Protein AF-A0A820P448-F1 (afdb_monomer_lite)

pLDDT: mean 75.13, std 15.79, range [39.03, 91.38]

Secondary structure (DSSP, 8-state):
----HHHHHHHHHHHHHHHHH-TT-HHHHHHHHHHHHHTT-HHHHHHHHHHHHHH---HHHHHHHHHHHHHHHHHHHHHHHHHS--SS-----PSPPTTSS---

Radius of gyration: 21.07 Å; chains: 1; bounding box: 39×38×68 Å

Sequence (104 aa):
MSSNPSNNDEAEKLYIEALEIDPSNETVLTMFAIFKCNQNQFEEAANLYERAIQCTRGEEKLLQYAALLYAIRAQGRAIKRLNLNFPGGFPQAGPLPNWMGGMG

Structure (mmCIF, N/CA/C/O backbone):
data_AF-A0A820P448-F1
#
_entry.id   AF-A0A820P448-F1
#
loop_
_atom_site.group_PDB
_atom_site.id
_atom_site.type_symbol
_atom_site.label_atom_id
_atom_site.label_alt_id
_atom_site.label_comp_id
_atom_site.label_asym_id
_atom_site.label_entity_id
_atom_site.label_seq_id
_atom_site.pdbx_PDB_ins_code
_atom_site.Cartn_x
_atom_site.Cartn_y
_atom_site.Cartn_z
_atom_site.occupancy
_atom_site.B_iso_or_equiv
_atom_site.auth_seq_id
_atom_site.auth_comp_id
_atom_site.auth_asym_id
_atom_site.auth_atom_id
_atom_site.pdbx_PDB_model_num
ATOM 1 N N . MET A 1 1 ? 1.599 23.260 9.535 1.00 39.03 1 MET A N 1
ATOM 2 C CA . MET A 1 1 ? 1.860 23.074 8.094 1.00 39.03 1 MET A CA 1
ATOM 3 C C . MET A 1 1 ? 0.646 22.376 7.525 1.00 39.03 1 MET A C 1
ATOM 5 O O . MET A 1 1 ? 0.405 21.231 7.873 1.00 39.03 1 MET A O 1
ATOM 9 N N . SER A 1 2 ? -0.188 23.118 6.805 1.00 41.88 2 SER A N 1
ATOM 10 C CA . SER A 1 2 ? -1.450 22.627 6.258 1.00 41.88 2 SER A CA 1
ATOM 11 C C . SER A 1 2 ? -1.153 21.549 5.220 1.00 41.88 2 SER A C 1
ATOM 13 O O . SER A 1 2 ? -0.538 21.850 4.199 1.00 41.88 2 SER A O 1
ATOM 15 N N . SER A 1 3 ? -1.535 20.300 5.491 1.00 46.47 3 SER A N 1
ATOM 16 C CA . SER A 1 3 ? -1.569 19.247 4.477 1.00 46.47 3 SER A CA 1
ATOM 17 C C . SER A 1 3 ? -2.501 19.725 3.373 1.00 46.47 3 SER A C 1
ATOM 19 O O . SER A 1 3 ? -3.707 19.808 3.583 1.00 46.47 3 SER A O 1
ATOM 21 N N . ASN A 1 4 ? -1.937 20.153 2.248 1.00 46.59 4 ASN A N 1
ATOM 22 C CA . ASN A 1 4 ? -2.718 20.631 1.122 1.00 46.59 4 ASN A CA 1
ATOM 23 C C . ASN A 1 4 ? -3.277 19.386 0.412 1.00 46.59 4 ASN A C 1
ATOM 25 O O . ASN A 1 4 ? -2.478 18.649 -0.170 1.00 46.59 4 ASN A O 1
ATOM 29 N N . PRO A 1 5 ? -4.592 19.101 0.479 1.00 53.31 5 PRO A N 1
ATOM 30 C CA . PRO A 1 5 ? -5.162 17.880 -0.098 1.00 53.31 5 PRO A CA 1
ATOM 31 C C . PRO A 1 5 ? -4.855 17.757 -1.599 1.00 53.31 5 PRO A C 1
ATOM 33 O O . PRO A 1 5 ? -4.616 16.661 -2.086 1.00 53.31 5 PRO A O 1
ATOM 36 N N . SER A 1 6 ? -4.705 18.890 -2.295 1.00 57.84 6 SER A N 1
ATOM 37 C CA . SER A 1 6 ? -4.399 18.957 -3.728 1.00 57.84 6 SER A CA 1
ATOM 38 C C . SER A 1 6 ? -3.144 18.195 -4.166 1.00 57.84 6 SER A C 1
ATOM 40 O O . SER A 1 6 ? -3.144 17.641 -5.258 1.00 57.84 6 SER A O 1
ATOM 42 N N . ASN A 1 7 ? -2.094 18.128 -3.340 1.00 61.78 7 ASN A N 1
ATOM 43 C CA . ASN A 1 7 ? -0.854 17.444 -3.734 1.00 61.78 7 ASN A CA 1
ATOM 44 C C . ASN A 1 7 ? -0.946 15.922 -3.554 1.00 61.78 7 ASN A C 1
ATOM 46 O O . ASN A 1 7 ? -0.211 15.181 -4.207 1.00 61.78 7 ASN A O 1
ATOM 50 N N . ASN A 1 8 ? -1.828 15.448 -2.666 1.00 68.44 8 ASN A N 1
ATOM 51 C CA . ASN A 1 8 ? -1.977 14.019 -2.416 1.00 68.44 8 ASN A CA 1
ATOM 52 C C . ASN A 1 8 ? -2.749 13.337 -3.552 1.00 68.44 8 ASN A C 1
ATOM 54 O O . ASN A 1 8 ? -2.340 12.274 -4.016 1.00 68.44 8 ASN A O 1
ATOM 58 N N . ASP A 1 9 ? -3.815 13.978 -4.036 1.00 74.12 9 ASP A N 1
ATOM 59 C CA . ASP A 1 9 ? -4.603 13.488 -5.171 1.00 74.12 9 ASP A CA 1
ATOM 60 C C . ASP A 1 9 ? -3.787 13.434 -6.473 1.00 74.12 9 ASP A C 1
ATOM 62 O O . ASP A 1 9 ? -3.960 12.533 -7.293 1.00 74.12 9 ASP A O 1
ATOM 66 N N . GLU A 1 10 ? -2.877 14.388 -6.679 1.00 81.19 10 GLU A N 1
ATOM 67 C CA . GLU A 1 10 ? -2.030 14.433 -7.875 1.00 81.19 10 GLU A CA 1
ATOM 68 C C . GLU A 1 10 ? -0.966 13.325 -7.860 1.00 81.19 10 GLU A C 1
ATOM 70 O O . GLU A 1 10 ? -0.773 12.634 -8.861 1.00 81.19 10 GLU A O 1
ATOM 75 N N . ALA A 1 11 ? -0.346 13.073 -6.702 1.00 83.00 11 ALA A N 1
ATOM 76 C CA . ALA A 1 11 ? 0.585 11.959 -6.531 1.00 83.00 11 ALA A CA 1
ATOM 77 C C . ALA A 1 11 ? -0.099 10.598 -6.738 1.00 83.00 11 ALA A C 1
ATOM 79 O O . ALA A 1 11 ? 0.467 9.713 -7.377 1.00 83.00 11 ALA A O 1
ATOM 80 N N . GLU A 1 12 ? -1.326 10.430 -6.240 1.00 84.19 12 GLU A N 1
ATOM 81 C CA . GLU A 1 12 ? -2.106 9.210 -6.445 1.00 84.19 12 GLU A CA 1
ATOM 82 C C . GLU A 1 12 ? -2.392 8.942 -7.926 1.00 84.19 12 GLU A C 1
ATOM 84 O O . GLU A 1 12 ? -2.189 7.820 -8.392 1.00 84.19 12 GLU A O 1
ATOM 89 N N . LYS A 1 13 ? -2.777 9.972 -8.688 1.00 87.56 13 LYS A N 1
ATOM 90 C CA . LYS A 1 13 ? -2.985 9.848 -10.139 1.00 87.56 13 LYS A CA 1
ATOM 91 C C . LYS A 1 13 ? -1.727 9.395 -10.871 1.00 87.56 13 LYS A C 1
ATOM 93 O O . LYS A 1 13 ? -1.815 8.487 -11.689 1.00 87.56 13 LYS A O 1
ATOM 98 N N . LEU A 1 14 ? -0.564 9.955 -10.533 1.00 88.38 14 LEU A N 1
ATOM 99 C CA . LEU A 1 14 ? 0.709 9.559 -11.147 1.00 88.38 14 LEU A CA 1
ATOM 100 C C . LEU A 1 14 ? 1.039 8.080 -10.896 1.00 88.38 14 LEU A C 1
ATOM 102 O O . LEU A 1 14 ? 1.511 7.392 -11.800 1.00 88.38 14 LEU A O 1
ATOM 106 N N . TYR A 1 15 ? 0.770 7.569 -9.689 1.00 89.69 15 TYR A N 1
ATOM 107 C CA . TYR A 1 15 ? 0.949 6.144 -9.399 1.00 89.69 15 TYR A CA 1
ATOM 108 C C . TYR A 1 15 ? -0.043 5.268 -10.168 1.00 89.69 15 TYR A C 1
ATOM 110 O O . TYR A 1 15 ? 0.341 4.202 -10.644 1.00 89.69 15 TYR A O 1
ATOM 118 N N . ILE A 1 16 ? -1.297 5.705 -10.308 1.00 88.62 16 ILE A N 1
ATOM 119 C CA . ILE A 1 16 ? -2.313 4.975 -11.074 1.00 88.62 16 ILE A CA 1
ATOM 120 C C . ILE A 1 16 ? -1.924 4.910 -12.554 1.00 88.62 16 ILE A C 1
ATOM 122 O O . ILE A 1 16 ? -1.880 3.811 -13.094 1.00 88.62 16 ILE A O 1
ATOM 126 N N . GLU A 1 17 ? -1.557 6.031 -13.181 1.00 90.81 17 GLU A N 1
ATOM 127 C CA . GLU A 1 17 ? -1.095 6.062 -14.579 1.00 90.81 17 GLU A CA 1
ATOM 128 C C . GLU A 1 17 ? 0.132 5.161 -14.789 1.00 90.81 17 GLU A C 1
ATOM 130 O O . GLU A 1 17 ? 0.207 4.402 -15.756 1.00 90.81 17 GLU A O 1
ATOM 135 N N . ALA A 1 18 ? 1.084 5.169 -13.850 1.00 90.12 18 ALA A N 1
ATOM 136 C CA . ALA A 1 18 ? 2.241 4.279 -13.912 1.00 90.12 18 ALA A CA 1
ATOM 137 C C . ALA A 1 18 ? 1.843 2.790 -13.842 1.00 90.12 18 ALA A C 1
ATOM 139 O O . ALA A 1 18 ? 2.435 1.965 -14.539 1.00 90.12 18 ALA A O 1
ATOM 14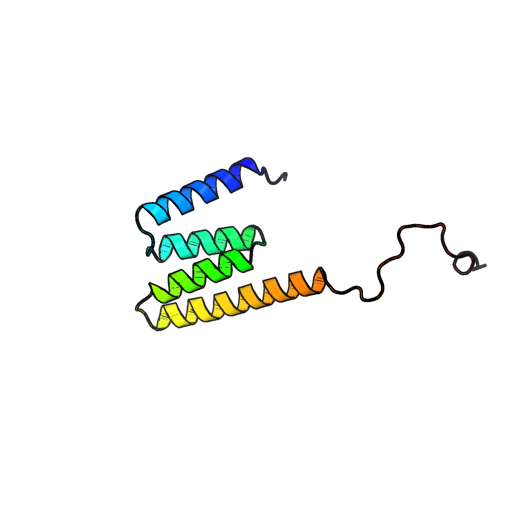0 N N . LEU A 1 19 ? 0.825 2.447 -13.044 1.00 87.62 19 LEU A N 1
ATOM 141 C CA . LEU A 1 19 ? 0.267 1.093 -12.973 1.00 87.62 19 LEU A CA 1
ATOM 142 C C . LEU A 1 19 ? -0.615 0.734 -14.177 1.00 87.62 19 LEU A C 1
ATOM 144 O O . LEU A 1 19 ? -0.789 -0.450 -14.453 1.00 87.62 19 LEU A O 1
ATOM 148 N N . GLU A 1 20 ? -1.172 1.706 -14.899 1.00 90.00 20 GLU A N 1
ATOM 149 C CA . GLU A 1 20 ? -1.852 1.456 -16.177 1.00 90.00 20 GLU A CA 1
ATOM 150 C C . GLU A 1 20 ? -0.853 1.085 -17.278 1.00 90.00 20 GLU A C 1
ATOM 152 O O . GLU A 1 20 ? -1.148 0.230 -18.113 1.00 90.00 20 GLU A O 1
ATOM 157 N N . ILE A 1 21 ? 0.342 1.685 -17.253 1.00 90.44 21 ILE A N 1
ATOM 158 C CA . ILE A 1 21 ? 1.433 1.357 -18.180 1.00 90.44 21 ILE A CA 1
ATOM 159 C C . ILE A 1 21 ? 2.047 -0.004 -17.833 1.00 90.44 21 ILE A C 1
ATOM 161 O O . ILE A 1 21 ? 2.223 -0.843 -18.717 1.00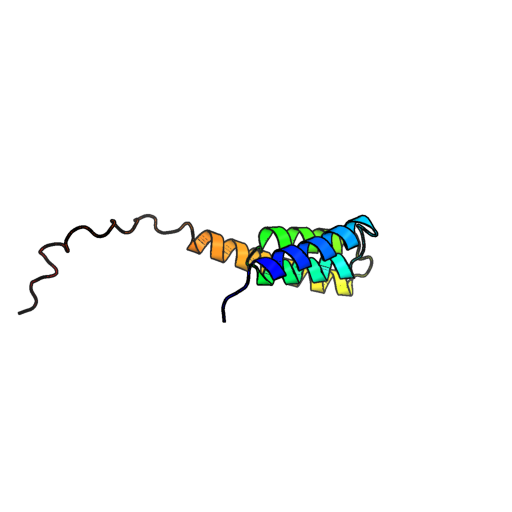 90.44 21 ILE A O 1
ATOM 165 N N . ASP A 1 22 ? 2.375 -0.232 -16.557 1.00 86.75 22 ASP A N 1
ATOM 166 C CA . ASP A 1 22 ? 2.900 -1.509 -16.072 1.00 86.75 22 ASP A CA 1
ATOM 167 C C . ASP A 1 22 ? 2.227 -1.928 -14.750 1.00 86.75 22 ASP A C 1
ATOM 169 O O . ASP A 1 22 ? 2.673 -1.556 -13.656 1.00 86.75 22 ASP A O 1
ATOM 173 N N . PRO A 1 23 ? 1.176 -2.766 -14.820 1.00 84.12 23 PRO A N 1
ATOM 174 C CA . PRO A 1 23 ? 0.398 -3.163 -13.648 1.00 84.12 23 PRO A CA 1
ATOM 175 C C . PRO A 1 23 ? 1.133 -4.126 -12.713 1.00 84.12 23 PRO A C 1
ATOM 177 O O . PRO A 1 23 ? 0.609 -4.434 -11.635 1.00 84.12 23 PRO A O 1
ATOM 180 N N . SER A 1 24 ? 2.299 -4.630 -13.130 1.00 85.31 24 SER A N 1
ATOM 181 C CA . SER A 1 24 ? 3.128 -5.578 -12.377 1.00 85.31 24 SER A CA 1
ATOM 182 C C . SER A 1 24 ? 4.449 -4.964 -11.913 1.00 85.31 24 SER A C 1
ATOM 184 O O . SER A 1 24 ? 5.308 -5.676 -11.387 1.00 85.31 24 SER A O 1
ATOM 186 N N . ASN A 1 25 ? 4.623 -3.649 -12.077 1.00 87.38 25 ASN A N 1
ATOM 187 C CA . ASN A 1 25 ? 5.840 -2.975 -11.661 1.00 87.38 25 ASN A CA 1
ATOM 188 C C . ASN A 1 25 ? 5.956 -2.953 -10.129 1.00 87.38 25 ASN A C 1
ATOM 190 O O . ASN A 1 25 ? 5.311 -2.157 -9.442 1.00 87.38 25 ASN A O 1
ATOM 194 N N . GLU A 1 26 ? 6.819 -3.819 -9.595 1.00 86.94 26 GLU A N 1
ATOM 195 C CA . GLU A 1 26 ? 7.117 -3.939 -8.162 1.00 86.94 26 GLU A CA 1
ATOM 196 C C . GLU A 1 26 ? 7.444 -2.584 -7.523 1.00 86.94 26 GLU A C 1
ATOM 198 O O . GLU A 1 26 ? 6.973 -2.279 -6.425 1.00 86.94 26 GLU A O 1
ATOM 203 N N . THR A 1 27 ? 8.244 -1.761 -8.205 1.00 87.88 27 THR A N 1
ATOM 204 C CA . THR A 1 27 ? 8.705 -0.478 -7.667 1.00 87.88 27 THR A CA 1
ATOM 205 C C . THR A 1 27 ? 7.540 0.493 -7.521 1.00 87.88 27 THR A C 1
ATOM 207 O O . THR A 1 27 ? 7.370 1.080 -6.454 1.00 87.88 27 THR A O 1
ATOM 210 N N . VAL A 1 28 ? 6.691 0.606 -8.545 1.00 90.62 28 VAL A N 1
ATOM 211 C CA . VAL A 1 28 ? 5.513 1.486 -8.513 1.00 90.62 28 VAL A CA 1
ATOM 212 C C . VAL A 1 28 ? 4.517 1.018 -7.449 1.00 90.62 28 VAL A C 1
ATOM 214 O O . VAL A 1 28 ? 4.067 1.830 -6.644 1.00 90.62 28 VAL A O 1
ATOM 217 N N . LEU A 1 29 ? 4.231 -0.290 -7.382 1.00 90.56 29 LEU A N 1
ATOM 218 C CA . LEU A 1 29 ? 3.338 -0.870 -6.370 1.00 90.56 29 LEU A CA 1
ATOM 219 C C . LEU A 1 29 ? 3.829 -0.581 -4.945 1.00 90.56 29 LEU A C 1
ATOM 221 O O . LEU A 1 29 ? 3.045 -0.181 -4.086 1.00 90.56 29 LEU A O 1
ATOM 225 N N . THR A 1 30 ? 5.133 -0.734 -4.709 1.00 89.50 30 THR A N 1
ATOM 226 C CA . THR A 1 30 ? 5.758 -0.492 -3.404 1.00 89.50 30 THR A CA 1
ATOM 227 C C . THR A 1 30 ? 5.725 0.988 -3.031 1.00 89.50 30 THR A C 1
ATOM 229 O O . THR A 1 30 ? 5.301 1.338 -1.931 1.00 89.50 30 THR A O 1
ATOM 232 N N . MET A 1 31 ? 6.112 1.882 -3.946 1.00 90.06 31 MET A N 1
ATOM 233 C CA . MET A 1 31 ? 6.089 3.327 -3.694 1.00 90.06 31 MET A CA 1
ATOM 234 C C . MET A 1 31 ? 4.667 3.833 -3.438 1.00 90.06 31 MET A C 1
ATOM 236 O O . MET A 1 31 ? 4.449 4.611 -2.505 1.00 90.06 31 MET A O 1
ATOM 240 N N . PHE A 1 32 ? 3.686 3.332 -4.193 1.00 91.38 32 PHE A N 1
ATOM 241 C CA . PHE A 1 32 ? 2.289 3.684 -3.982 1.00 91.38 32 PHE A CA 1
ATOM 242 C C . PHE A 1 32 ? 1.773 3.174 -2.628 1.00 91.38 32 PHE A C 1
ATOM 244 O O . PHE A 1 32 ? 1.076 3.894 -1.913 1.00 91.38 32 PHE A O 1
ATOM 251 N N . ALA A 1 33 ? 2.183 1.974 -2.212 1.00 90.31 33 ALA A N 1
ATOM 252 C CA . ALA A 1 33 ? 1.828 1.433 -0.906 1.00 90.31 33 ALA A CA 1
ATOM 253 C C . ALA A 1 33 ? 2.403 2.266 0.254 1.00 90.31 33 ALA A C 1
ATOM 255 O O . ALA A 1 33 ? 1.692 2.543 1.220 1.00 90.31 33 ALA A O 1
ATOM 256 N N . ILE A 1 34 ? 3.658 2.725 0.153 1.00 89.19 34 ILE A N 1
ATOM 257 C CA . ILE A 1 34 ? 4.266 3.648 1.134 1.00 89.19 34 ILE A CA 1
ATOM 258 C C . ILE A 1 34 ? 3.475 4.956 1.193 1.00 89.19 34 ILE A C 1
ATOM 260 O O . ILE A 1 34 ? 3.164 5.451 2.278 1.00 89.19 34 ILE A O 1
ATOM 264 N N . PHE A 1 35 ? 3.117 5.503 0.033 1.00 88.94 35 PHE A N 1
ATOM 265 C CA . PHE A 1 35 ? 2.322 6.720 -0.044 1.00 88.94 35 PHE A CA 1
ATOM 266 C C . PHE A 1 35 ? 0.962 6.554 0.654 1.00 88.94 35 PHE A C 1
ATOM 268 O O . PHE A 1 35 ? 0.585 7.396 1.469 1.00 88.94 35 PHE A O 1
ATOM 275 N N . LYS A 1 36 ? 0.273 5.426 0.442 1.00 88.81 36 LYS A N 1
ATOM 276 C CA . LYS A 1 36 ? -0.981 5.087 1.135 1.00 88.81 36 LYS A CA 1
ATOM 277 C C . LYS A 1 36 ? -0.802 4.885 2.642 1.00 88.81 36 LYS A C 1
ATOM 279 O O . LYS A 1 36 ? -1.641 5.342 3.419 1.00 88.81 36 LYS A O 1
ATOM 284 N N . CYS A 1 37 ? 0.310 4.296 3.086 1.00 85.81 37 CYS A N 1
ATOM 285 C CA . CYS A 1 37 ? 0.653 4.228 4.511 1.00 85.81 37 CYS A CA 1
ATOM 286 C C . CYS A 1 37 ? 0.778 5.618 5.144 1.00 85.81 37 CYS A C 1
ATOM 288 O O . CYS A 1 37 ? 0.243 5.837 6.229 1.00 85.81 37 CYS A O 1
ATOM 290 N N . ASN A 1 38 ? 1.419 6.568 4.459 1.00 85.44 38 ASN A N 1
ATOM 291 C CA . ASN A 1 38 ? 1.548 7.946 4.945 1.00 85.44 38 ASN A CA 1
ATOM 292 C C . ASN A 1 38 ? 0.191 8.666 5.038 1.00 85.44 38 ASN A C 1
ATOM 294 O O . ASN A 1 38 ? 0.034 9.579 5.846 1.00 85.44 38 ASN A O 1
ATOM 298 N N . GLN A 1 39 ? -0.798 8.236 4.251 1.00 83.38 39 GLN A N 1
ATOM 299 C CA . GLN A 1 39 ? -2.178 8.724 4.310 1.00 83.38 39 GLN A CA 1
ATOM 300 C C . GLN A 1 39 ? -3.047 8.005 5.355 1.00 83.38 39 GLN A C 1
ATOM 302 O O . GLN A 1 39 ? -4.254 8.226 5.410 1.00 83.38 39 GLN A O 1
ATOM 307 N N . ASN A 1 40 ? -2.464 7.140 6.191 1.00 82.75 40 ASN A N 1
ATOM 308 C CA . ASN A 1 40 ? -3.186 6.253 7.108 1.00 82.75 40 ASN A CA 1
ATOM 309 C C . ASN A 1 40 ? -4.162 5.275 6.414 1.00 82.75 40 ASN A C 1
ATOM 311 O O . ASN A 1 40 ? -5.020 4.679 7.070 1.00 82.75 40 ASN A O 1
ATOM 315 N N . GLN A 1 41 ? -4.019 5.053 5.103 1.00 85.94 41 GLN A N 1
ATOM 316 C CA . GLN A 1 41 ? -4.809 4.097 4.320 1.00 85.94 41 GLN A CA 1
ATOM 317 C C . GLN A 1 41 ? -4.143 2.713 4.338 1.00 85.94 41 GLN A C 1
ATOM 319 O O . GLN A 1 41 ? -3.699 2.182 3.320 1.00 85.94 41 GLN A O 1
ATOM 324 N N . PHE A 1 42 ? -4.043 2.117 5.529 1.00 85.69 42 PHE A N 1
ATOM 325 C CA . PHE A 1 42 ? -3.311 0.860 5.738 1.00 85.69 42 PHE A CA 1
ATOM 326 C C . PHE A 1 42 ? -3.927 -0.344 5.009 1.00 85.69 42 PHE A C 1
ATOM 328 O O . PHE A 1 42 ? -3.196 -1.249 4.616 1.00 85.69 42 PHE A O 1
ATOM 335 N N . GLU A 1 43 ? -5.250 -0.375 4.815 1.00 85.62 43 GLU A N 1
ATOM 336 C CA . GLU A 1 43 ? -5.914 -1.457 4.069 1.00 85.62 43 GLU A CA 1
ATOM 337 C C . GLU A 1 43 ? -5.556 -1.411 2.572 1.00 85.62 43 GLU A C 1
ATOM 339 O O . GLU A 1 43 ? -5.206 -2.437 1.989 1.00 85.62 43 GLU A O 1
ATOM 344 N N . GLU A 1 44 ? -5.551 -0.221 1.965 1.00 87.12 44 GLU A N 1
ATOM 345 C CA . GLU A 1 44 ? -5.147 -0.033 0.565 1.00 87.12 44 GLU A CA 1
ATOM 346 C C . GLU A 1 44 ? -3.654 -0.314 0.367 1.00 87.12 44 GLU A C 1
ATOM 348 O O . GLU A 1 44 ? -3.274 -1.029 -0.562 1.00 87.12 44 GLU A O 1
ATOM 353 N N . ALA A 1 45 ? -2.806 0.172 1.280 1.00 89.38 45 ALA A N 1
ATOM 354 C CA . ALA A 1 45 ? -1.374 -0.112 1.258 1.00 89.38 45 ALA A CA 1
ATOM 355 C C . ALA A 1 45 ? -1.084 -1.620 1.339 1.00 89.38 45 ALA A C 1
ATOM 357 O O . ALA A 1 45 ? -0.232 -2.129 0.612 1.00 89.38 45 ALA A O 1
ATOM 358 N N . ALA A 1 46 ? -1.814 -2.352 2.187 1.00 88.88 46 ALA A N 1
ATOM 359 C CA . ALA A 1 46 ? -1.674 -3.799 2.307 1.00 88.88 46 ALA A CA 1
ATOM 360 C C . ALA A 1 46 ? -1.982 -4.523 0.983 1.00 88.88 46 ALA A C 1
ATOM 362 O O . ALA A 1 46 ? -1.194 -5.366 0.557 1.00 88.88 46 ALA A O 1
ATOM 363 N N . ASN A 1 47 ? -3.065 -4.146 0.294 1.00 90.00 47 ASN A N 1
ATOM 364 C CA . ASN A 1 47 ? -3.413 -4.723 -1.009 1.00 90.00 47 ASN A CA 1
ATOM 365 C C . ASN A 1 47 ? -2.330 -4.470 -2.072 1.00 90.00 47 ASN A C 1
ATOM 367 O O . ASN A 1 47 ? -2.019 -5.356 -2.871 1.00 90.00 47 ASN A O 1
ATOM 371 N N . LEU A 1 48 ? -1.743 -3.270 -2.089 1.00 90.62 48 LEU A N 1
ATOM 372 C CA . LEU A 1 48 ? -0.663 -2.924 -3.017 1.00 90.62 48 LEU A CA 1
ATOM 373 C C . LEU A 1 48 ? 0.598 -3.763 -2.756 1.00 90.62 48 LEU A C 1
ATOM 375 O O . LEU A 1 48 ? 1.182 -4.292 -3.703 1.00 90.62 48 LEU A O 1
ATOM 379 N N . TYR A 1 49 ? 0.964 -3.970 -1.487 1.00 88.56 49 TYR A N 1
ATOM 380 C CA . TYR A 1 49 ? 2.063 -4.868 -1.117 1.00 88.56 49 TYR A CA 1
ATOM 381 C C . TYR A 1 49 ? 1.791 -6.327 -1.489 1.00 88.56 49 TYR A C 1
ATOM 383 O O . TYR A 1 49 ? 2.700 -7.008 -1.956 1.00 88.56 49 TYR A O 1
ATOM 391 N N . GLU A 1 50 ? 0.558 -6.817 -1.346 1.00 88.06 50 GLU A N 1
ATOM 392 C CA . GLU A 1 50 ? 0.203 -8.173 -1.787 1.00 88.06 50 GLU A CA 1
ATOM 393 C C . GLU A 1 50 ? 0.395 -8.353 -3.295 1.00 88.06 50 GLU A C 1
ATOM 395 O O . GLU A 1 50 ? 0.959 -9.359 -3.727 1.00 88.06 50 GLU A O 1
ATOM 400 N N . ARG A 1 51 ? 0.007 -7.358 -4.102 1.00 88.44 51 ARG A N 1
ATOM 401 C CA . ARG A 1 51 ? 0.270 -7.372 -5.548 1.00 88.44 51 ARG A CA 1
ATOM 402 C C . ARG A 1 51 ? 1.767 -7.318 -5.856 1.00 88.44 51 ARG A C 1
ATOM 404 O O . ARG A 1 51 ? 2.226 -8.057 -6.725 1.00 88.44 51 ARG A O 1
ATOM 411 N N . ALA A 1 52 ? 2.533 -6.502 -5.129 1.00 87.81 52 ALA A N 1
ATOM 412 C CA . ALA A 1 52 ? 3.986 -6.431 -5.292 1.00 87.81 52 ALA A CA 1
ATOM 413 C C . ALA A 1 52 ? 4.649 -7.786 -4.993 1.00 87.81 52 ALA A C 1
ATOM 415 O O . ALA A 1 52 ? 5.510 -8.230 -5.752 1.00 87.81 52 ALA A O 1
ATOM 416 N N . ILE A 1 53 ? 4.197 -8.487 -3.947 1.00 86.50 53 ILE A N 1
ATOM 417 C CA . ILE A 1 53 ? 4.666 -9.834 -3.592 1.00 86.50 53 ILE A CA 1
ATOM 418 C C . ILE A 1 53 ? 4.356 -10.839 -4.707 1.00 86.50 53 ILE A C 1
ATOM 420 O O . ILE A 1 53 ? 5.229 -11.624 -5.059 1.00 86.50 53 ILE A O 1
ATOM 424 N N . GLN A 1 54 ? 3.157 -10.796 -5.297 1.00 85.06 54 GLN A N 1
ATOM 425 C CA . GLN A 1 54 ? 2.786 -11.693 -6.403 1.00 85.06 54 GLN A CA 1
ATOM 426 C C . GLN A 1 54 ? 3.647 -11.486 -7.657 1.00 85.06 54 GLN A C 1
ATOM 428 O O . GLN A 1 54 ? 3.913 -12.442 -8.384 1.00 85.06 54 GLN A O 1
ATOM 433 N N . CYS A 1 55 ? 4.095 -10.254 -7.904 1.00 82.50 55 CYS A N 1
ATOM 434 C CA . CYS A 1 55 ? 4.974 -9.931 -9.031 1.00 82.50 55 CYS A CA 1
ATOM 435 C C . CYS A 1 55 ? 6.455 -10.211 -8.716 1.00 82.50 55 CYS A C 1
ATOM 437 O O . CYS A 1 55 ? 7.267 -10.413 -9.621 1.00 82.50 55 CYS A O 1
ATOM 439 N N . THR A 1 56 ? 6.818 -10.245 -7.432 1.00 78.25 56 THR A N 1
ATOM 440 C CA . THR A 1 56 ? 8.191 -10.464 -6.977 1.00 78.25 56 THR A CA 1
ATOM 441 C C . THR A 1 56 ? 8.554 -11.942 -7.060 1.00 78.25 56 THR A C 1
ATOM 443 O O . THR A 1 56 ? 8.005 -12.785 -6.360 1.00 78.25 56 THR A O 1
ATOM 446 N N . ARG A 1 57 ? 9.556 -12.262 -7.881 1.00 70.62 57 ARG A N 1
ATOM 447 C CA . ARG A 1 57 ? 10.075 -13.632 -8.047 1.00 70.62 57 ARG A CA 1
ATOM 448 C C . ARG A 1 57 ? 11.255 -13.976 -7.125 1.00 70.62 57 ARG A C 1
ATOM 450 O O . ARG A 1 57 ? 11.802 -15.068 -7.232 1.00 70.62 57 ARG A O 1
ATOM 457 N N . GLY A 1 58 ? 11.668 -13.046 -6.259 1.00 77.06 58 GLY A N 1
ATOM 458 C CA . GLY A 1 58 ? 12.819 -13.187 -5.361 1.00 77.06 58 GLY A CA 1
ATOM 459 C C . GLY A 1 58 ? 12.415 -13.457 -3.911 1.00 77.06 58 GLY A C 1
ATOM 460 O O . GLY A 1 58 ? 11.706 -12.656 -3.306 1.00 77.06 58 GLY A O 1
ATOM 461 N N . GLU A 1 59 ? 12.916 -14.555 -3.345 1.00 73.56 59 GLU A N 1
ATOM 462 C CA . GLU A 1 59 ? 12.593 -15.029 -1.989 1.00 73.56 59 GLU A CA 1
ATOM 463 C C . GLU A 1 59 ? 12.987 -14.026 -0.886 1.00 73.56 59 GLU A C 1
ATOM 465 O O . GLU A 1 59 ? 12.233 -13.802 0.060 1.00 73.56 59 GLU A O 1
ATOM 470 N N . GLU A 1 60 ? 14.131 -13.349 -1.042 1.00 77.69 60 GLU A N 1
ATOM 471 C CA . GLU A 1 60 ? 14.628 -12.352 -0.082 1.00 77.69 60 GLU A CA 1
ATOM 472 C C . GLU A 1 60 ? 13.692 -11.138 0.030 1.00 77.69 60 GLU A C 1
ATOM 474 O O . GLU A 1 60 ? 13.281 -10.747 1.126 1.00 77.69 60 GLU A O 1
ATOM 479 N N . LYS A 1 61 ? 13.299 -10.573 -1.117 1.00 79.12 61 LYS A N 1
ATOM 480 C CA . LYS A 1 61 ? 12.354 -9.451 -1.180 1.00 79.12 61 LYS A CA 1
ATOM 481 C C . LYS A 1 61 ? 10.964 -9.855 -0.698 1.00 79.12 61 LYS A C 1
ATOM 483 O O . LYS A 1 61 ? 10.286 -9.071 -0.040 1.00 79.12 61 LYS A O 1
ATOM 488 N N . LEU A 1 62 ? 10.552 -11.089 -0.987 1.00 81.94 62 LEU A N 1
ATOM 489 C CA . LEU A 1 62 ? 9.269 -11.624 -0.550 1.00 81.94 62 LEU A CA 1
ATOM 490 C C . LEU A 1 62 ? 9.162 -11.651 0.980 1.00 81.94 62 LEU A C 1
ATOM 492 O O . LEU A 1 62 ? 8.140 -11.225 1.519 1.00 81.94 62 LEU A O 1
ATOM 496 N N . LEU A 1 63 ? 10.219 -12.067 1.688 1.00 83.00 63 LEU A N 1
ATOM 497 C CA . LEU A 1 63 ? 10.252 -12.000 3.153 1.00 83.00 63 LEU A CA 1
ATOM 498 C C . LEU A 1 63 ? 10.163 -10.559 3.674 1.00 83.00 63 LEU A C 1
ATOM 500 O O . LEU A 1 63 ? 9.406 -10.295 4.611 1.00 83.00 63 LEU A O 1
ATOM 504 N N . GLN A 1 64 ? 10.908 -9.628 3.069 1.00 85.19 64 GLN A N 1
ATOM 505 C CA . GLN A 1 64 ? 10.883 -8.216 3.469 1.00 85.19 64 GLN A CA 1
ATOM 506 C C . GLN A 1 64 ? 9.481 -7.610 3.303 1.00 85.19 64 GLN A C 1
ATOM 508 O O . GLN A 1 64 ? 8.956 -6.988 4.231 1.00 85.19 64 GLN A O 1
ATOM 513 N N . TYR A 1 65 ? 8.833 -7.852 2.162 1.00 85.75 65 TYR A N 1
ATOM 514 C CA . TYR A 1 65 ? 7.477 -7.370 1.903 1.00 85.75 65 TYR A CA 1
ATOM 515 C C . TYR A 1 65 ? 6.427 -8.040 2.788 1.00 85.75 65 TYR A C 1
ATOM 517 O O . TYR A 1 65 ? 5.522 -7.360 3.270 1.00 85.75 65 TYR A O 1
ATOM 525 N N . ALA A 1 66 ? 6.562 -9.334 3.082 1.00 85.56 66 ALA A N 1
ATOM 526 C CA . ALA A 1 66 ? 5.662 -10.026 4.000 1.00 85.56 66 ALA A CA 1
ATOM 527 C C . ALA A 1 66 ? 5.735 -9.454 5.429 1.00 85.56 66 ALA A C 1
ATOM 529 O O . ALA A 1 66 ? 4.699 -9.250 6.069 1.00 85.56 66 ALA A O 1
ATOM 530 N N . ALA A 1 67 ? 6.940 -9.145 5.921 1.00 87.75 67 ALA A N 1
ATOM 531 C CA . ALA A 1 67 ? 7.126 -8.516 7.229 1.00 87.75 67 ALA A CA 1
ATOM 532 C C . ALA A 1 67 ? 6.484 -7.120 7.284 1.00 87.75 67 ALA A C 1
ATOM 534 O O . ALA A 1 67 ? 5.784 -6.784 8.245 1.00 87.75 67 ALA A O 1
ATOM 535 N N . LEU A 1 68 ? 6.666 -6.328 6.227 1.00 86.31 68 LEU A N 1
ATOM 536 C CA . LEU A 1 68 ? 6.085 -4.995 6.123 1.00 86.31 68 LEU A CA 1
ATOM 537 C C . LEU A 1 68 ? 4.551 -5.042 6.041 1.00 86.31 68 LEU A C 1
ATOM 539 O O . LEU A 1 68 ? 3.869 -4.324 6.773 1.00 86.31 68 LEU A O 1
ATOM 543 N N . LEU A 1 69 ? 3.996 -5.949 5.232 1.00 87.56 69 LEU A N 1
ATOM 544 C CA . LEU A 1 69 ? 2.557 -6.198 5.134 1.00 87.56 69 LEU A CA 1
ATOM 545 C C . LEU A 1 69 ? 1.952 -6.570 6.496 1.00 87.56 69 LEU A C 1
ATOM 547 O O . LEU A 1 69 ? 0.880 -6.082 6.865 1.00 87.56 69 LEU A O 1
ATOM 551 N N . TYR A 1 70 ? 2.644 -7.413 7.267 1.00 86.94 70 TYR A N 1
ATOM 552 C CA . TYR A 1 70 ? 2.214 -7.789 8.611 1.00 86.94 70 TYR A CA 1
ATOM 553 C C . TYR A 1 70 ? 2.171 -6.580 9.558 1.00 86.94 70 TYR A C 1
ATOM 555 O O . TYR A 1 70 ? 1.187 -6.403 10.284 1.00 86.94 70 TYR A O 1
ATOM 563 N N . ALA A 1 71 ? 3.191 -5.718 9.512 1.00 87.06 71 ALA A N 1
ATOM 564 C CA . ALA A 1 71 ? 3.238 -4.489 10.301 1.00 87.06 71 ALA A CA 1
ATOM 565 C C . ALA A 1 71 ? 2.098 -3.521 9.930 1.00 87.06 71 ALA A C 1
ATOM 567 O O . ALA A 1 71 ? 1.395 -3.028 10.813 1.00 87.06 71 ALA A O 1
ATOM 568 N N . ILE A 1 72 ? 1.846 -3.318 8.634 1.00 86.00 72 ILE A N 1
ATOM 569 C CA . ILE A 1 72 ? 0.776 -2.449 8.116 1.00 86.00 72 ILE A CA 1
ATOM 570 C C 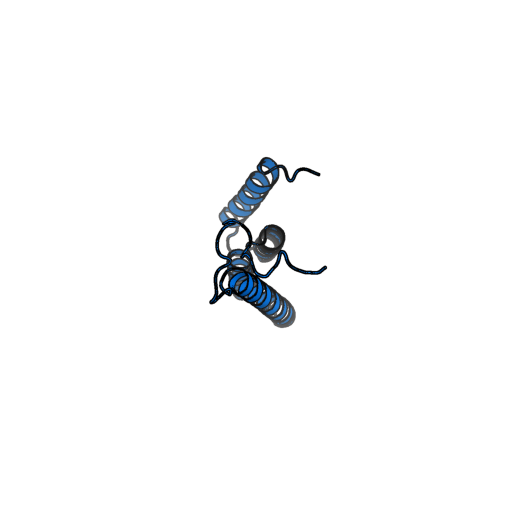. ILE A 1 72 ? -0.603 -2.962 8.544 1.00 86.00 72 ILE A C 1
ATOM 572 O O . ILE A 1 72 ? -1.417 -2.208 9.079 1.00 86.00 72 ILE A O 1
ATOM 576 N N . ARG A 1 73 ? -0.865 -4.267 8.400 1.00 84.50 73 ARG A N 1
ATOM 577 C CA . ARG A 1 73 ? -2.123 -4.880 8.861 1.00 84.50 73 ARG A CA 1
ATOM 578 C C . ARG A 1 73 ? -2.292 -4.793 10.378 1.00 84.50 73 ARG A C 1
ATOM 580 O O . ARG A 1 73 ? -3.416 -4.663 10.866 1.00 84.50 73 ARG A O 1
ATOM 587 N N . ALA A 1 74 ? -1.209 -4.875 11.151 1.00 83.94 74 ALA A N 1
ATOM 588 C CA . ALA A 1 74 ? -1.264 -4.660 12.595 1.00 83.94 74 ALA A CA 1
ATOM 589 C C . ALA A 1 74 ? -1.667 -3.215 12.935 1.00 83.94 74 ALA A C 1
ATOM 591 O O . ALA A 1 74 ? -2.540 -3.027 13.784 1.00 83.94 74 ALA A O 1
ATOM 592 N N . GLN A 1 75 ? -1.121 -2.220 12.228 1.00 78.25 75 GLN A N 1
ATOM 593 C CA . GLN A 1 75 ? -1.491 -0.809 12.394 1.00 78.25 75 GLN A CA 1
ATOM 594 C C . GLN A 1 75 ? -2.943 -0.533 11.979 1.00 78.25 75 GLN A C 1
ATOM 596 O O . GLN A 1 75 ? -3.689 0.068 12.750 1.00 78.25 75 GLN A O 1
ATOM 601 N N . GLY A 1 76 ? -3.396 -1.065 10.838 1.00 76.56 76 GLY A N 1
ATOM 602 C CA . GLY A 1 76 ? -4.795 -0.954 10.409 1.00 76.56 76 GLY A CA 1
ATOM 603 C C . GLY A 1 76 ? -5.771 -1.555 11.428 1.00 76.56 76 GLY A C 1
ATOM 604 O O . GLY A 1 76 ? -6.772 -0.934 11.782 1.00 76.56 76 GLY A O 1
ATOM 605 N N . ARG A 1 77 ? -5.445 -2.726 12.000 1.00 77.12 77 ARG A N 1
ATOM 606 C CA . ARG A 1 77 ? -6.233 -3.327 13.093 1.00 77.12 77 ARG A CA 1
ATOM 607 C C . ARG A 1 77 ? -6.211 -2.487 14.366 1.00 77.12 77 ARG A C 1
ATOM 609 O O . ARG A 1 77 ? -7.237 -2.410 15.036 1.00 77.12 77 ARG A O 1
ATOM 616 N N . ALA A 1 78 ? -5.075 -1.887 14.715 1.00 73.00 78 ALA A N 1
ATOM 617 C CA . ALA A 1 78 ? -4.959 -1.025 15.887 1.00 73.00 78 ALA A CA 1
ATOM 618 C C . ALA A 1 78 ? -5.824 0.233 15.741 1.00 73.00 78 ALA A C 1
ATOM 620 O O . ALA A 1 78 ? -6.584 0.546 16.650 1.00 73.00 78 ALA A O 1
ATOM 621 N N . ILE A 1 79 ? -5.794 0.889 14.580 1.00 67.69 79 ILE A N 1
ATOM 622 C CA . ILE A 1 79 ? -6.629 2.063 14.287 1.00 67.69 79 ILE A CA 1
ATOM 623 C C . ILE A 1 79 ? -8.102 1.686 14.256 1.00 67.69 79 ILE A C 1
ATOM 625 O O . ILE A 1 79 ? -8.921 2.365 14.867 1.00 67.69 79 ILE A O 1
ATOM 629 N N . LYS A 1 80 ? -8.446 0.559 13.626 1.00 69.25 80 LYS A N 1
ATOM 630 C CA . LYS A 1 80 ? -9.814 0.040 13.647 1.00 69.25 80 LYS A CA 1
ATOM 631 C C . LYS A 1 80 ? -10.279 -0.225 15.077 1.00 69.25 80 LYS A C 1
ATOM 633 O O . LYS A 1 80 ? -11.381 0.168 15.417 1.00 69.25 80 LYS A O 1
ATOM 638 N N . ARG A 1 81 ? -9.443 -0.820 15.936 1.00 63.03 81 ARG A N 1
ATOM 639 C CA . ARG A 1 81 ? -9.747 -1.033 17.365 1.00 63.03 81 ARG A CA 1
ATOM 640 C C . ARG A 1 81 ? -9.866 0.271 18.153 1.00 63.03 81 ARG A C 1
ATOM 642 O O . ARG A 1 81 ? -10.760 0.366 18.984 1.00 63.03 81 ARG A O 1
ATOM 649 N N . LEU A 1 82 ? -9.013 1.259 17.885 1.00 62.34 82 LEU A N 1
ATOM 650 C CA . LEU A 1 82 ? -9.105 2.596 18.481 1.00 62.34 82 LEU A CA 1
ATOM 651 C C . LEU A 1 82 ? -10.396 3.313 18.054 1.00 62.34 82 LEU A C 1
ATOM 653 O O . LEU A 1 82 ? -10.998 4.004 18.866 1.00 62.34 82 LEU A O 1
ATOM 657 N N . ASN A 1 83 ? -10.858 3.096 16.819 1.00 60.00 83 ASN A N 1
ATOM 658 C CA . ASN A 1 83 ? -12.087 3.687 16.284 1.00 60.00 83 ASN A CA 1
ATOM 659 C C . ASN A 1 83 ? -13.366 2.878 16.608 1.00 60.00 83 ASN A C 1
ATOM 661 O O . ASN A 1 83 ? -14.469 3.349 16.357 1.00 60.00 83 ASN A O 1
ATOM 665 N N . LEU A 1 84 ? -13.249 1.664 17.166 1.00 59.03 84 LEU A N 1
ATOM 666 C CA . LEU A 1 84 ? -14.383 0.773 17.479 1.00 59.03 84 LEU A CA 1
ATOM 667 C C . LEU A 1 84 ? -14.416 0.257 18.923 1.00 59.03 84 LEU A C 1
ATOM 669 O O . LEU A 1 84 ? -15.050 -0.762 19.181 1.00 59.03 84 LEU A O 1
ATOM 673 N N . ASN A 1 85 ? -13.796 0.929 19.895 1.00 47.94 85 ASN A N 1
ATOM 674 C CA . ASN A 1 85 ? -13.901 0.452 21.276 1.00 47.94 85 ASN A CA 1
ATOM 675 C C . ASN A 1 85 ? -13.999 1.558 22.331 1.00 47.94 85 ASN A C 1
ATOM 677 O O . ASN A 1 85 ? -13.117 1.721 23.168 1.00 47.94 85 ASN A O 1
ATOM 681 N N . PHE A 1 86 ? -15.154 2.223 22.360 1.00 45.28 86 PHE A N 1
ATOM 682 C CA . PHE A 1 86 ? -15.820 2.478 23.637 1.00 45.28 86 PHE A CA 1
ATOM 683 C C . PHE A 1 86 ? -17.123 1.666 23.671 1.00 45.28 86 PHE A C 1
ATOM 685 O O . PHE A 1 86 ? -18.138 2.139 23.160 1.00 45.28 86 PHE A O 1
ATOM 692 N N . PRO A 1 87 ? -17.159 0.476 24.298 1.00 45.81 87 PRO A N 1
ATOM 693 C CA . PRO A 1 87 ? -18.405 -0.211 24.642 1.00 45.81 87 PRO A CA 1
ATOM 694 C C . PRO A 1 87 ? -19.084 0.469 25.851 1.00 45.81 87 PRO A C 1
ATOM 696 O O . PRO A 1 87 ? -19.542 -0.173 26.788 1.00 45.81 87 PRO A O 1
ATOM 699 N N . GLY A 1 88 ? -19.112 1.799 25.835 1.00 54.38 88 GLY A N 1
ATOM 700 C CA . GLY A 1 88 ? -19.576 2.671 26.907 1.00 54.38 88 GLY A CA 1
ATOM 701 C C . GLY A 1 88 ? -19.456 4.119 26.463 1.00 54.38 88 GLY A C 1
ATOM 702 O O . GLY A 1 88 ? -18.766 4.890 27.118 1.00 54.38 88 GLY A O 1
ATOM 703 N N . GLY A 1 89 ? -20.024 4.425 25.287 1.00 42.38 89 GLY A N 1
ATOM 704 C CA . GLY A 1 89 ? -19.887 5.704 24.594 1.00 42.38 89 GLY A CA 1
ATOM 705 C C . GLY A 1 89 ? -19.871 6.895 25.545 1.00 42.38 89 GLY A C 1
ATOM 706 O O . GLY A 1 89 ? -20.665 6.948 26.481 1.00 42.38 89 GLY A O 1
ATOM 707 N N . PHE A 1 90 ? -18.963 7.843 25.310 1.00 51.94 90 PHE A N 1
ATOM 708 C CA . PHE A 1 90 ? -18.996 9.101 26.041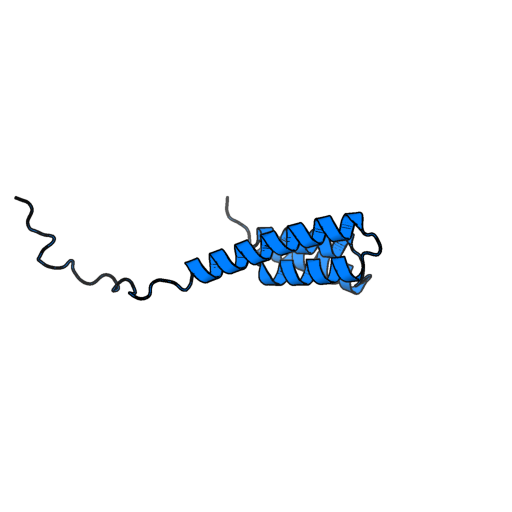 1.00 51.94 90 PHE A CA 1
ATOM 709 C C . PHE A 1 90 ? -20.391 9.707 25.863 1.00 51.94 90 PHE A C 1
ATOM 711 O O . PHE A 1 90 ? -20.775 9.975 24.718 1.00 51.94 90 PHE A O 1
ATOM 718 N N . PRO A 1 91 ? -21.174 9.907 26.939 1.00 47.22 91 PRO A N 1
ATOM 719 C CA . PRO A 1 91 ? -22.368 10.712 26.811 1.00 47.22 91 PRO A CA 1
ATOM 720 C C . PRO A 1 91 ? -21.897 12.076 26.306 1.00 47.22 91 PRO A C 1
ATOM 722 O O . PRO A 1 91 ? -20.990 12.680 26.886 1.00 47.22 91 PRO A O 1
ATOM 725 N N . GLN A 1 92 ? -22.461 12.514 25.176 1.00 47.88 92 GLN A N 1
ATOM 726 C CA . GLN A 1 92 ? -22.315 13.888 24.704 1.00 47.88 92 GLN A CA 1
ATOM 727 C C . GLN A 1 92 ? -22.501 14.820 25.894 1.00 47.88 92 GLN A C 1
ATOM 729 O O . GLN A 1 92 ? -23.376 14.565 26.720 1.00 47.88 92 GLN A O 1
ATOM 734 N N . ALA A 1 93 ? -21.669 15.857 25.959 1.00 50.94 93 ALA A N 1
ATOM 735 C CA . ALA A 1 93 ? -21.662 16.900 26.971 1.00 50.94 93 ALA A CA 1
ATOM 736 C C . ALA A 1 93 ? -23.079 17.400 27.326 1.00 50.94 93 ALA A C 1
ATOM 738 O O . ALA A 1 93 ? -23.570 18.388 26.789 1.00 50.94 93 ALA A O 1
ATOM 739 N N . GLY A 1 94 ? -23.738 16.697 28.242 1.00 59.25 94 GLY A N 1
ATOM 740 C CA . GLY A 1 94 ? -24.795 17.211 29.090 1.00 59.25 94 GLY A CA 1
ATOM 741 C C . GLY A 1 94 ? -24.154 17.851 30.321 1.00 59.25 94 GLY A C 1
ATOM 742 O O . GLY A 1 94 ? -22.974 17.603 30.592 1.00 59.25 94 GLY A O 1
ATOM 743 N N . PRO A 1 95 ? -24.890 18.696 31.058 1.00 56.44 95 PRO A N 1
ATOM 744 C CA . PRO A 1 95 ? -24.352 19.353 32.242 1.00 56.44 95 PRO A CA 1
ATOM 745 C C . PRO A 1 95 ? -23.747 18.314 33.194 1.00 56.44 95 PRO A C 1
ATOM 747 O O . PRO A 1 95 ? -24.315 17.237 33.391 1.00 56.44 95 PRO A O 1
ATOM 750 N N . LEU A 1 96 ? -22.565 18.638 33.729 1.00 58.41 96 LEU A N 1
ATOM 751 C CA . LEU A 1 96 ? -21.798 17.772 34.623 1.00 58.41 96 LEU A CA 1
ATOM 752 C C . LEU A 1 96 ? -22.706 17.174 35.717 1.00 58.41 96 LEU A C 1
ATOM 754 O O . LEU A 1 96 ? -23.511 17.905 36.302 1.00 58.41 96 LEU A O 1
ATOM 758 N N . PRO A 1 97 ? -22.588 15.870 36.027 1.00 57.72 97 PRO A N 1
ATOM 759 C CA . PRO A 1 97 ? -23.350 15.260 37.106 1.00 57.72 97 PRO A CA 1
ATOM 760 C C . PRO A 1 97 ? -23.087 15.950 38.451 1.00 57.72 97 PRO A C 1
ATOM 762 O O . PRO A 1 97 ? -21.942 16.222 38.810 1.00 57.72 97 PRO A O 1
ATOM 765 N N . ASN A 1 98 ? -24.147 16.148 39.238 1.00 58.03 98 ASN A N 1
ATOM 766 C CA . ASN A 1 98 ? -24.144 16.896 40.504 1.00 58.03 98 ASN A CA 1
ATOM 767 C C . ASN A 1 98 ? -23.259 16.297 41.628 1.00 58.03 98 ASN A C 1
ATOM 769 O O . ASN A 1 98 ? -23.202 16.837 42.726 1.00 58.03 98 ASN A O 1
ATOM 773 N N . TRP A 1 99 ? -22.568 15.181 41.385 1.00 60.50 99 TRP A N 1
ATOM 774 C CA . TRP A 1 99 ? -21.618 14.574 42.326 1.00 60.50 99 TRP A CA 1
ATOM 775 C C . TRP A 1 99 ? -20.159 15.002 4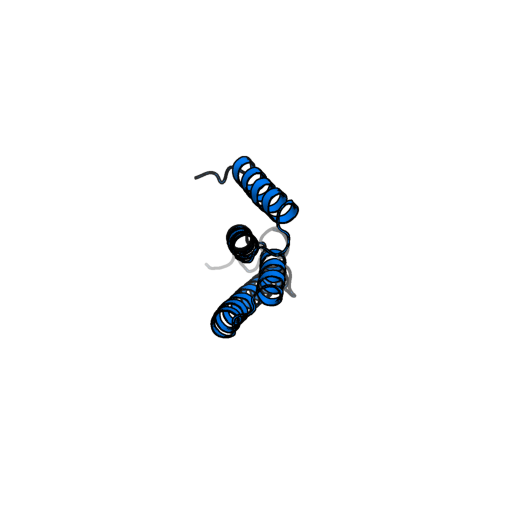2.082 1.00 60.50 99 TRP A C 1
ATOM 777 O O . TRP A 1 99 ? -19.315 14.779 42.943 1.00 60.50 99 TRP A O 1
ATOM 787 N N . MET A 1 100 ? -19.854 15.645 40.947 1.00 54.91 100 MET A N 1
ATOM 788 C CA . MET A 1 100 ? -18.531 16.228 40.659 1.00 54.91 100 MET A CA 1
ATOM 789 C C . MET A 1 100 ? -18.381 17.684 41.145 1.00 54.91 100 MET A C 1
ATOM 791 O O . MET A 1 100 ? -17.317 18.273 40.984 1.00 54.91 100 MET A O 1
ATOM 795 N N . GLY A 1 101 ? -19.425 18.270 41.742 1.00 51.97 101 GLY A N 1
ATOM 796 C CA . GLY A 1 101 ? -19.454 19.652 42.246 1.00 51.97 101 GLY A CA 1
ATOM 797 C C . GLY A 1 101 ? -19.335 19.773 43.768 1.00 51.97 101 GLY A C 1
ATOM 798 O O . GLY A 1 101 ? -19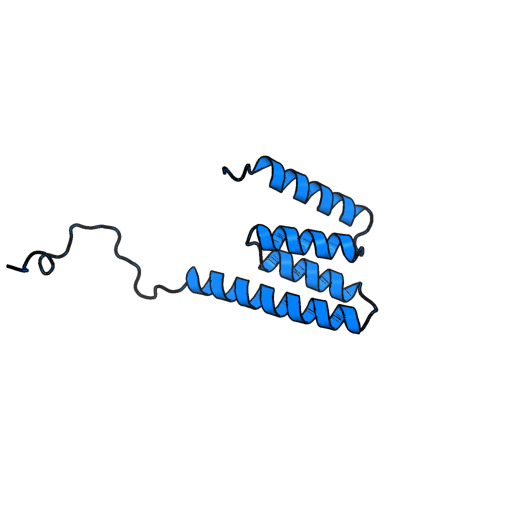.911 20.688 44.346 1.00 51.97 101 GLY A O 1
ATOM 799 N N . GLY A 1 102 ? -18.655 18.831 44.425 1.00 54.56 102 GLY A N 1
ATOM 800 C CA . GLY A 1 102 ? -18.573 18.768 45.885 1.00 54.56 102 GLY A CA 1
ATOM 801 C C . GLY A 1 102 ? -17.223 18.270 46.383 1.00 54.56 102 GLY A C 1
ATOM 802 O O . GLY A 1 102 ? -17.157 17.244 47.050 1.00 54.56 102 GLY A O 1
ATOM 803 N N . MET A 1 103 ? -16.145 18.980 46.060 1.00 47.47 103 MET A N 1
ATOM 804 C CA . MET A 1 103 ? -14.958 18.983 46.918 1.00 47.47 103 MET A CA 1
ATOM 805 C C . MET A 1 103 ? -14.919 20.356 47.584 1.00 47.47 103 MET A C 1
ATOM 807 O O . MET A 1 103 ? -14.764 21.364 46.896 1.00 47.47 103 MET A O 1
ATOM 811 N N . GLY A 1 104 ? -15.211 20.368 48.888 1.00 49.78 104 GLY A N 1
ATOM 812 C CA . GLY A 1 104 ? -15.045 21.538 49.750 1.00 49.78 104 GLY A CA 1
ATOM 813 C C . GLY A 1 104 ? -13.586 21.870 50.015 1.00 49.78 104 GLY A C 1
ATOM 814 O O . GLY A 1 104 ? -12.707 21.080 49.600 1.00 49.78 104 GLY A O 1
#

Foldseek 3Di:
DDPDVVVLVVVLVVLVVVCVVPVQPLVSLQVNLVSCVVVVNLVSSLVSLVSSLVSDPDPVVNVVSVVVSVVSVVSNVVVVCVVPDDPPDDDPDDPDPPVVVDDD